Protein AF-A0A528G7R5-F1 (afdb_monomer_lite)

Foldseek 3Di:
DLVVVLVVLVVQLVVAPDPQQWRDDPDPLDIRGDDPDDDDDPCVPSVHPDDDDRDDDDD

Secondary structure (DSSP, 8-state):
-HHHHHHHHHHHHHHH--TTSEEE-SSTT-EEE--SS----THHHH--S----------

Radius of gyration: 11.52 Å; chains: 1; bounding box: 24×27×24 Å

pLDDT: mean 81.45, std 13.24, range [48.94, 95.31]

Structure (mmCIF, N/CA/C/O backbone):
data_AF-A0A528G7R5-F1
#
_entry.id   AF-A0A528G7R5-F1
#
loop_
_atom_site.group_PDB
_atom_site.id
_atom_site.type_symbol
_atom_site.label_atom_id
_atom_site.label_alt_id
_atom_site.label_comp_id
_atom_site.label_asym_id
_atom_site.label_entity_id
_atom_site.label_seq_id
_atom_site.pdbx_PDB_ins_code
_atom_site.Cartn_x
_atom_site.Cartn_y
_atom_site.Cartn_z
_atom_site.occupancy
_atom_site.B_iso_or_equiv
_atom_site.auth_seq_id
_atom_site.auth_comp_id
_atom_site.auth_asym_id
_atom_site.auth_atom_id
_atom_site.pdbx_PDB_model_num
ATOM 1 N N . MET A 1 1 ? -5.204 18.315 5.999 1.00 54.66 1 MET A N 1
ATOM 2 C CA . MET A 1 1 ? -5.951 17.059 6.293 1.00 54.66 1 MET A CA 1
ATOM 3 C C . MET A 1 1 ? -5.520 15.915 5.380 1.00 54.66 1 MET A C 1
ATOM 5 O O . MET A 1 1 ? -5.374 14.801 5.865 1.00 54.66 1 MET A O 1
ATOM 9 N N . THR A 1 2 ? -5.272 16.160 4.093 1.00 65.31 2 THR A N 1
ATOM 10 C CA . THR A 1 2 ? -4.733 15.171 3.140 1.00 65.31 2 THR A CA 1
ATOM 11 C C . THR A 1 2 ? -3.332 14.660 3.505 1.00 65.31 2 THR A C 1
ATOM 13 O O . THR A 1 2 ? -3.031 13.490 3.269 1.00 65.31 2 THR A O 1
ATOM 16 N N . ASP A 1 3 ? -2.512 15.478 4.172 1.00 81.00 3 ASP A N 1
ATOM 17 C CA . ASP A 1 3 ? -1.149 15.105 4.583 1.00 81.00 3 ASP A CA 1
ATOM 18 C C . ASP A 1 3 ? -1.103 13.964 5.603 1.00 81.00 3 ASP A C 1
ATOM 20 O O . ASP A 1 3 ? -0.160 13.173 5.605 1.00 81.00 3 ASP A O 1
ATOM 24 N N . THR A 1 4 ? -2.123 13.845 6.461 1.00 91.50 4 THR A N 1
ATOM 25 C CA . THR A 1 4 ? -2.187 12.788 7.480 1.00 91.50 4 THR A CA 1
ATOM 26 C C . THR A 1 4 ? -2.294 11.416 6.824 1.00 91.50 4 THR A C 1
ATOM 28 O O . THR A 1 4 ? -1.547 10.505 7.178 1.00 91.50 4 THR A O 1
ATOM 31 N N . LEU A 1 5 ? -3.173 11.281 5.826 1.00 91.06 5 LEU A N 1
ATOM 32 C CA . LEU A 1 5 ? -3.351 10.029 5.096 1.00 91.06 5 LEU A CA 1
ATOM 33 C C . LEU A 1 5 ? -2.130 9.711 4.228 1.00 91.06 5 LEU A C 1
ATOM 35 O O . LEU A 1 5 ? -1.641 8.584 4.267 1.00 91.06 5 LEU A O 1
ATOM 39 N N . LEU A 1 6 ? -1.591 10.707 3.514 1.00 91.38 6 LEU A N 1
ATOM 40 C CA . LEU A 1 6 ? -0.349 10.559 2.749 1.00 91.38 6 LEU A CA 1
ATOM 41 C C . LEU A 1 6 ? 0.801 10.070 3.638 1.00 91.38 6 LEU A C 1
ATOM 43 O O . LEU A 1 6 ? 1.494 9.119 3.282 1.00 91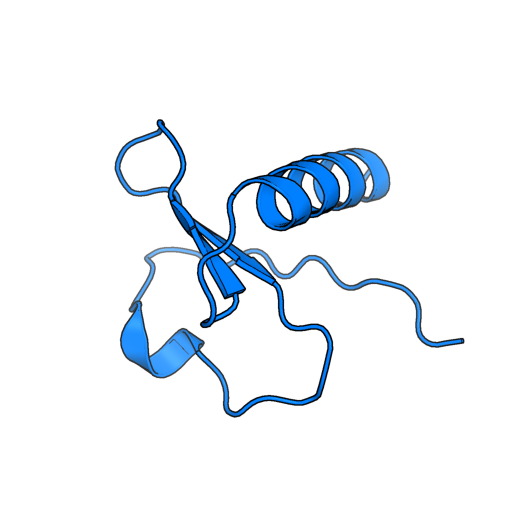.38 6 LEU A O 1
ATOM 47 N N . THR A 1 7 ? 0.987 10.679 4.809 1.00 92.94 7 THR A N 1
ATOM 48 C CA . THR A 1 7 ? 2.068 10.318 5.736 1.00 92.94 7 THR A CA 1
ATOM 49 C C . THR A 1 7 ? 1.883 8.913 6.300 1.00 92.94 7 THR A C 1
ATOM 51 O O . THR A 1 7 ? 2.847 8.148 6.356 1.00 92.94 7 THR A O 1
ATOM 54 N N . ALA A 1 8 ? 0.659 8.553 6.697 1.00 93.50 8 ALA A N 1
ATOM 55 C CA . ALA A 1 8 ? 0.354 7.228 7.228 1.00 93.50 8 ALA A CA 1
ATOM 56 C C . ALA A 1 8 ? 0.604 6.130 6.183 1.00 93.50 8 ALA A C 1
ATOM 58 O O . ALA A 1 8 ? 1.330 5.173 6.459 1.00 93.50 8 ALA A O 1
ATOM 59 N N . VAL A 1 9 ? 0.076 6.305 4.967 1.00 92.69 9 VAL A N 1
ATOM 60 C CA . VAL A 1 9 ? 0.266 5.353 3.863 1.00 92.69 9 VAL A CA 1
ATOM 61 C C . VAL A 1 9 ? 1.735 5.270 3.458 1.00 92.69 9 VAL A C 1
ATOM 63 O O . VAL A 1 9 ? 2.244 4.169 3.266 1.00 92.69 9 VAL A O 1
ATOM 66 N N . ARG A 1 10 ? 2.451 6.401 3.397 1.00 92.12 10 ARG A N 1
ATOM 67 C CA . ARG A 1 10 ? 3.886 6.420 3.083 1.00 92.12 10 ARG A CA 1
ATOM 68 C C . ARG A 1 10 ? 4.697 5.601 4.083 1.00 92.12 10 ARG A C 1
ATOM 70 O O . ARG A 1 10 ? 5.470 4.752 3.652 1.00 92.12 10 ARG A O 1
ATOM 77 N N . ARG A 1 11 ? 4.515 5.836 5.388 1.00 94.06 11 ARG A N 1
ATOM 78 C CA . ARG A 1 11 ? 5.231 5.098 6.446 1.00 94.06 11 ARG A CA 1
ATOM 79 C C . ARG A 1 11 ? 4.920 3.608 6.400 1.00 94.06 11 ARG A C 1
ATOM 81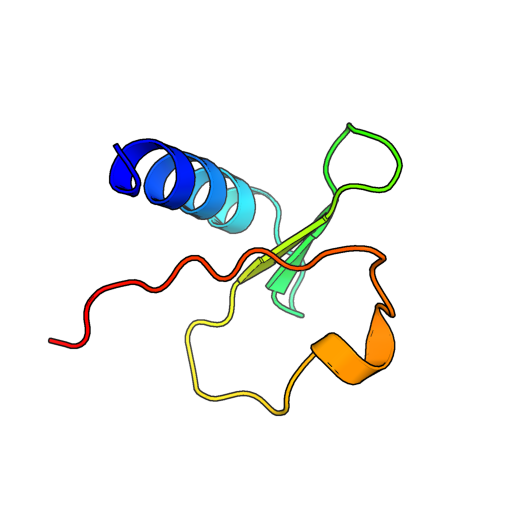 O O . ARG A 1 11 ? 5.814 2.787 6.565 1.00 94.06 11 ARG A O 1
ATOM 88 N N . TYR A 1 12 ? 3.656 3.263 6.170 1.00 94.81 12 TYR A N 1
ATOM 89 C CA . TYR A 1 12 ? 3.246 1.871 6.074 1.00 94.81 12 TYR A CA 1
ATOM 90 C C . TYR A 1 12 ? 3.889 1.175 4.872 1.00 94.81 12 TYR A C 1
ATOM 92 O O . TYR A 1 12 ? 4.496 0.119 5.037 1.00 94.81 12 TYR A O 1
ATOM 100 N N . ALA A 1 13 ? 3.806 1.785 3.687 1.00 92.69 13 ALA A N 1
ATOM 101 C CA . ALA A 1 13 ? 4.383 1.230 2.471 1.00 92.69 13 ALA A CA 1
ATOM 102 C C . ALA A 1 13 ? 5.907 1.104 2.572 1.00 92.69 13 ALA A C 1
ATOM 104 O O . ALA A 1 13 ? 6.444 0.076 2.202 1.00 92.69 13 ALA A O 1
ATOM 105 N N . GLU A 1 14 ? 6.600 2.090 3.145 1.00 92.81 14 GLU A N 1
ATOM 106 C CA . GLU A 1 14 ? 8.050 2.030 3.367 1.00 92.81 14 GLU A CA 1
ATOM 107 C C . GLU A 1 14 ? 8.489 0.838 4.231 1.00 92.81 14 GLU A C 1
ATOM 109 O O . GLU A 1 14 ? 9.549 0.271 3.987 1.00 92.81 14 GLU A O 1
ATOM 114 N N . ALA A 1 15 ? 7.671 0.432 5.203 1.00 95.31 15 ALA A N 1
ATOM 115 C CA . ALA A 1 15 ? 7.986 -0.688 6.087 1.00 95.31 15 ALA A CA 1
ATOM 116 C C . ALA A 1 15 ? 7.545 -2.065 5.548 1.00 95.31 15 ALA A C 1
ATOM 118 O O . ALA A 1 15 ? 8.098 -3.074 5.978 1.00 95.31 15 ALA A O 1
ATOM 119 N N . HIS A 1 16 ? 6.553 -2.128 4.649 1.00 94.62 16 HIS A N 1
ATOM 120 C CA . HIS A 1 16 ? 5.880 -3.388 4.283 1.00 94.62 16 HIS A CA 1
ATOM 121 C C . HIS A 1 16 ? 5.794 -3.664 2.776 1.00 94.62 16 HIS A C 1
ATOM 123 O O . HIS A 1 16 ? 5.225 -4.687 2.392 1.00 94.62 16 HIS A O 1
ATOM 129 N N . SER A 1 17 ? 6.282 -2.769 1.913 1.00 91.06 17 SER A N 1
ATOM 130 C CA . SER A 1 17 ? 6.224 -2.988 0.468 1.00 91.06 17 SER A CA 1
ATOM 131 C C . SER A 1 17 ? 7.167 -4.100 0.035 1.00 91.06 17 SER A C 1
ATOM 133 O O . SER A 1 17 ? 8.323 -4.147 0.456 1.00 91.06 17 SER A O 1
ATOM 135 N N . ASP A 1 18 ? 6.687 -4.947 -0.865 1.00 88.50 18 ASP A N 1
ATOM 136 C CA . ASP A 1 18 ? 7.527 -5.872 -1.614 1.00 88.50 18 ASP A CA 1
ATOM 137 C C . ASP A 1 18 ? 8.398 -5.128 -2.659 1.00 88.50 18 ASP A C 1
ATOM 139 O O . ASP A 1 18 ? 8.279 -3.907 -2.822 1.00 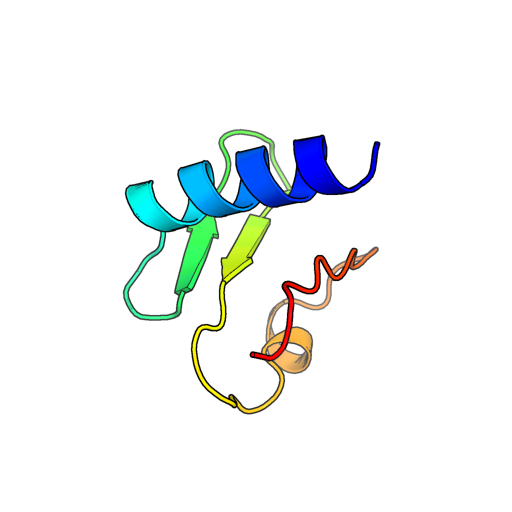88.50 18 ASP A O 1
ATOM 143 N N . PRO A 1 19 ? 9.291 -5.826 -3.389 1.00 85.19 19 PRO A N 1
ATOM 144 C CA . PRO A 1 19 ? 10.107 -5.203 -4.435 1.00 85.19 19 PRO A CA 1
ATOM 145 C C . PRO A 1 19 ? 9.313 -4.559 -5.583 1.00 85.19 19 PRO A C 1
ATOM 147 O O . PRO A 1 19 ? 9.880 -3.756 -6.319 1.00 85.19 19 PRO A O 1
ATOM 150 N N . ALA A 1 20 ? 8.027 -4.887 -5.742 1.00 82.69 20 ALA A N 1
ATOM 151 C CA . ALA A 1 20 ? 7.132 -4.247 -6.705 1.00 82.69 20 ALA A CA 1
ATOM 152 C C . ALA A 1 20 ? 6.436 -2.998 -6.123 1.00 82.69 20 ALA A C 1
ATOM 154 O O . ALA A 1 20 ? 5.621 -2.375 -6.796 1.00 82.69 20 ALA A O 1
ATOM 155 N N . GLY A 1 21 ? 6.741 -2.607 -4.880 1.00 85.50 21 GLY A N 1
ATOM 156 C CA . GLY A 1 21 ? 6.150 -1.439 -4.228 1.00 85.50 21 GLY A CA 1
ATOM 157 C C . GLY A 1 21 ? 4.759 -1.697 -3.641 1.00 85.50 21 GLY A C 1
ATOM 158 O O . GLY A 1 21 ? 4.093 -0.746 -3.215 1.00 85.50 21 GLY A O 1
ATOM 159 N N . VAL A 1 22 ? 4.313 -2.957 -3.587 1.00 88.56 22 VAL A N 1
ATOM 160 C CA . VAL A 1 22 ? 2.991 -3.348 -3.088 1.00 88.56 22 VAL A CA 1
ATOM 161 C C . VAL A 1 22 ? 3.081 -3.716 -1.610 1.00 88.56 22 VAL A C 1
ATOM 163 O O . VAL A 1 22 ? 3.761 -4.660 -1.218 1.00 88.56 22 VAL A O 1
ATOM 166 N N . ALA A 1 23 ? 2.351 -2.987 -0.771 1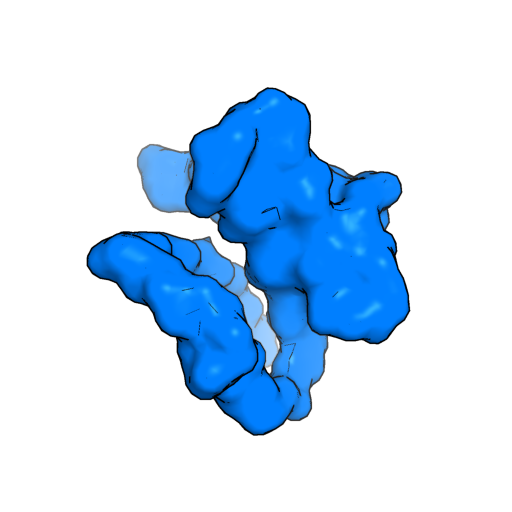.00 91.69 23 ALA A N 1
ATOM 167 C CA . ALA A 1 23 ? 2.205 -3.252 0.655 1.00 91.69 23 ALA A CA 1
ATOM 168 C C . ALA A 1 23 ? 0.776 -3.731 0.944 1.00 91.69 23 ALA A C 1
ATOM 170 O O . ALA A 1 23 ? -0.191 -2.958 0.923 1.00 91.69 23 ALA A O 1
ATOM 171 N N . ARG A 1 24 ? 0.647 -5.037 1.200 1.00 91.44 24 ARG A N 1
ATOM 172 C CA . ARG A 1 24 ? -0.617 -5.668 1.602 1.00 91.44 24 ARG A CA 1
ATOM 173 C C . ARG A 1 24 ? -0.966 -5.244 3.018 1.00 91.44 24 ARG A C 1
ATOM 175 O O . ARG A 1 24 ? -0.117 -5.316 3.898 1.00 91.44 24 ARG A O 1
ATOM 182 N N . THR A 1 25 ? -2.212 -4.837 3.234 1.00 91.56 25 THR A N 1
ATOM 183 C CA . THR A 1 25 ? -2.673 -4.451 4.569 1.00 91.56 25 THR A CA 1
ATOM 184 C C . THR A 1 25 ? -3.351 -5.630 5.277 1.00 91.56 25 THR A C 1
ATOM 186 O O . THR A 1 25 ? -3.814 -6.558 4.611 1.00 91.56 25 THR A O 1
ATOM 189 N N . PRO A 1 26 ? -3.484 -5.601 6.616 1.00 92.31 26 PRO A N 1
ATOM 190 C CA . PRO A 1 26 ? -4.301 -6.570 7.348 1.00 92.31 26 PRO A CA 1
ATOM 191 C C . PRO A 1 26 ? -5.806 -6.426 7.077 1.00 92.31 26 PRO A C 1
ATOM 193 O O . PRO A 1 26 ? -6.586 -7.251 7.543 1.00 92.31 26 PRO A O 1
ATOM 196 N N . ILE A 1 27 ? -6.229 -5.370 6.371 1.00 92.06 27 ILE A N 1
ATOM 197 C CA . ILE A 1 27 ? -7.626 -5.110 6.033 1.00 92.06 27 ILE A CA 1
ATOM 198 C C . ILE A 1 27 ? -7.929 -5.830 4.711 1.00 92.06 27 ILE A C 1
ATOM 200 O O . ILE A 1 27 ? -7.364 -5.463 3.675 1.00 92.06 27 ILE A O 1
ATOM 204 N N . PRO A 1 28 ? -8.817 -6.842 4.704 1.00 88.50 28 PRO A N 1
ATOM 205 C CA . PRO A 1 28 ? -9.139 -7.577 3.487 1.00 88.50 28 PRO A CA 1
ATOM 206 C C . PRO A 1 28 ? -9.623 -6.647 2.369 1.00 88.50 28 PRO A C 1
ATOM 208 O O . PRO A 1 28 ? -10.488 -5.800 2.579 1.00 88.50 28 PRO A O 1
ATOM 211 N N . GLY A 1 29 ? -9.055 -6.807 1.172 1.00 87.88 29 GLY A N 1
ATOM 212 C CA . GLY A 1 29 ? -9.406 -6.003 -0.005 1.00 87.88 29 GLY A CA 1
ATOM 213 C C . GLY A 1 29 ? -8.757 -4.615 -0.069 1.00 87.88 29 GLY A C 1
ATOM 214 O O . GLY A 1 29 ? -8.917 -3.936 -1.080 1.00 87.88 29 GLY A O 1
ATOM 215 N N . LEU A 1 30 ? -7.993 -4.200 0.949 1.00 90.50 30 LEU A N 1
ATOM 216 C CA . LEU A 1 30 ? -7.240 -2.947 0.932 1.00 90.50 30 LEU A CA 1
ATOM 217 C C . LEU A 1 30 ? -5.745 -3.215 0.749 1.00 90.50 30 LEU A C 1
ATOM 219 O O . LEU A 1 30 ? -5.114 -3.950 1.510 1.00 90.50 30 LEU A O 1
ATOM 223 N N . THR A 1 31 ? -5.160 -2.576 -0.257 1.00 90.69 31 THR A N 1
ATOM 224 C CA . THR A 1 31 ? -3.723 -2.629 -0.541 1.00 90.69 31 THR A CA 1
ATOM 225 C C . THR A 1 31 ? -3.206 -1.217 -0.761 1.00 90.69 31 THR A C 1
ATOM 227 O O . THR A 1 31 ? -3.915 -0.365 -1.297 1.00 90.69 31 THR A O 1
ATOM 230 N N . TH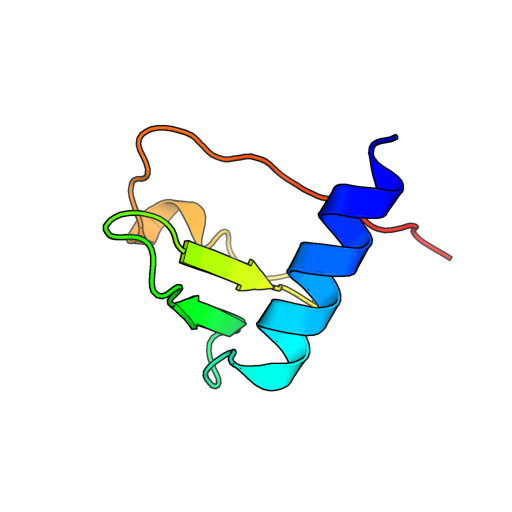R A 1 32 ? -1.972 -0.966 -0.338 1.00 91.81 32 THR A N 1
ATOM 231 C CA . THR A 1 32 ? -1.274 0.296 -0.596 1.00 91.81 32 THR A CA 1
ATOM 232 C C . THR A 1 32 ? -0.140 0.050 -1.577 1.00 91.81 32 THR A C 1
ATOM 234 O O . THR A 1 32 ? 0.572 -0.940 -1.446 1.00 91.81 32 THR A O 1
ATOM 237 N N . ILE A 1 33 ? 0.023 0.935 -2.556 1.00 87.88 33 ILE A N 1
ATOM 238 C CA . ILE A 1 33 ? 1.066 0.837 -3.583 1.00 87.88 33 ILE A CA 1
ATOM 239 C C . ILE A 1 33 ? 1.882 2.127 -3.543 1.00 87.88 33 ILE A C 1
ATOM 241 O O . ILE A 1 33 ? 1.308 3.218 -3.455 1.00 87.88 33 ILE A O 1
ATOM 245 N N . ARG A 1 34 ? 3.211 2.012 -3.594 1.00 87.75 34 ARG A N 1
ATOM 246 C CA . ARG A 1 34 ? 4.129 3.155 -3.613 1.00 87.75 34 ARG A CA 1
ATOM 247 C C . ARG A 1 34 ? 5.032 3.094 -4.842 1.00 87.75 34 ARG A C 1
ATOM 249 O O . ARG A 1 34 ? 5.876 2.216 -4.943 1.00 87.75 34 ARG 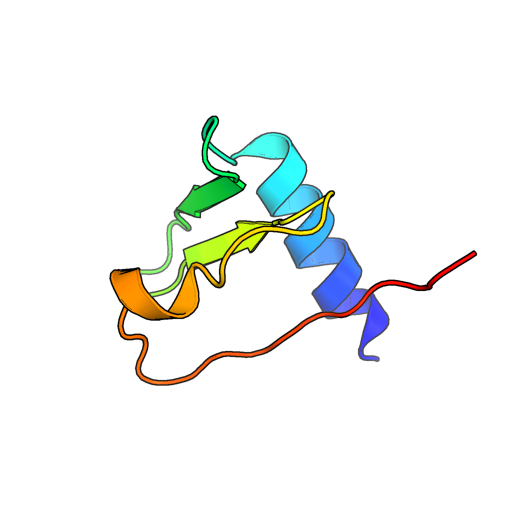A O 1
ATOM 256 N N . ALA A 1 35 ? 4.929 4.112 -5.693 1.00 85.25 35 ALA A N 1
ATOM 257 C CA . ALA A 1 35 ? 5.861 4.360 -6.788 1.00 85.25 35 ALA A CA 1
ATOM 258 C C . ALA A 1 35 ? 6.780 5.542 -6.433 1.00 85.25 35 ALA A C 1
ATOM 260 O O . ALA A 1 35 ? 6.304 6.636 -6.124 1.00 85.25 35 ALA A O 1
ATOM 261 N N . THR A 1 36 ? 8.098 5.327 -6.438 1.00 83.00 36 THR A N 1
ATOM 262 C CA . THR A 1 36 ? 9.113 6.375 -6.177 1.00 83.00 36 THR A CA 1
ATOM 263 C C . THR A 1 36 ? 9.817 6.870 -7.437 1.00 83.00 36 THR A C 1
ATOM 265 O O . THR A 1 36 ? 10.617 7.797 -7.368 1.00 83.00 36 THR A O 1
ATOM 268 N N . ALA A 1 37 ? 9.521 6.258 -8.578 1.00 79.81 37 ALA A N 1
ATOM 269 C CA . ALA A 1 37 ? 9.964 6.649 -9.906 1.00 79.81 37 ALA A CA 1
ATOM 270 C C . ALA A 1 37 ? 8.759 6.557 -10.859 1.00 79.81 37 ALA A C 1
ATOM 272 O O . ALA A 1 37 ? 7.760 5.929 -10.496 1.00 79.81 37 ALA A O 1
ATOM 273 N N . PRO A 1 38 ? 8.813 7.171 -12.053 1.00 75.50 38 PRO A N 1
ATOM 274 C CA . PRO A 1 38 ? 7.819 6.919 -13.089 1.00 75.50 38 PRO A CA 1
ATOM 275 C C . PRO A 1 38 ? 7.761 5.418 -13.394 1.00 75.50 38 PRO A C 1
ATOM 277 O O . PRO A 1 38 ? 8.776 4.821 -13.748 1.00 75.50 38 PRO A O 1
ATOM 280 N N . THR A 1 39 ? 6.589 4.815 -13.234 1.00 68.44 39 THR A N 1
ATOM 281 C CA . THR A 1 39 ? 6.331 3.415 -13.580 1.00 68.44 39 THR A CA 1
ATOM 282 C C . THR A 1 39 ? 5.150 3.342 -14.534 1.00 68.44 39 THR A C 1
ATOM 284 O O . THR A 1 39 ? 4.267 4.207 -14.513 1.00 68.44 39 THR A O 1
ATOM 287 N N . ASP A 1 40 ? 5.127 2.304 -15.369 1.00 61.22 40 ASP A N 1
ATOM 288 C CA . ASP A 1 40 ? 3.912 1.962 -16.095 1.00 61.22 40 ASP A CA 1
ATOM 289 C C . ASP A 1 40 ? 2.813 1.622 -15.082 1.00 61.22 40 ASP A C 1
ATOM 291 O O . ASP A 1 40 ? 3.044 0.995 -14.050 1.00 61.22 40 ASP A O 1
ATOM 295 N N . LEU A 1 41 ? 1.620 2.147 -15.343 1.00 54.88 41 LEU A N 1
ATOM 296 C CA . LEU A 1 41 ? 0.543 2.275 -14.372 1.00 54.88 41 LEU A CA 1
ATOM 297 C C . LEU A 1 41 ? 0.092 0.897 -13.825 1.00 54.88 41 LEU A C 1
ATOM 299 O O . LEU A 1 41 ? -0.673 0.185 -14.481 1.00 54.88 41 LEU A O 1
ATOM 303 N N . ASP A 1 42 ? 0.475 0.569 -12.582 1.00 57.56 42 ASP A N 1
ATOM 304 C CA . ASP A 1 42 ? 0.071 -0.647 -11.831 1.00 57.56 42 ASP A CA 1
ATOM 305 C C . ASP A 1 42 ? -1.454 -0.841 -11.714 1.00 57.56 42 ASP A C 1
ATOM 307 O O . ASP A 1 42 ? -1.950 -1.921 -11.369 1.00 57.56 42 ASP A O 1
ATOM 311 N N . TYR A 1 43 ? -2.226 0.204 -12.029 1.00 51.88 43 TYR A N 1
ATOM 312 C CA . TYR A 1 43 ? -3.685 0.175 -12.082 1.00 51.88 43 TYR A CA 1
ATOM 313 C C . TYR A 1 43 ? -4.220 -0.977 -12.949 1.00 51.88 43 TYR A C 1
ATOM 315 O O . TYR A 1 43 ? -5.240 -1.584 -12.617 1.00 51.88 43 TYR A O 1
ATOM 323 N N . THR A 1 44 ? -3.504 -1.322 -14.023 1.00 48.94 44 THR A N 1
ATOM 324 C CA . THR A 1 44 ? -3.920 -2.352 -14.986 1.00 48.94 44 THR A CA 1
ATOM 325 C C . THR A 1 44 ? -3.973 -3.759 -14.378 1.00 48.94 44 THR A C 1
ATOM 327 O O . THR A 1 44 ? -4.745 -4.594 -14.849 1.00 48.94 44 THR A O 1
ATOM 330 N N . ILE A 1 45 ? -3.221 -4.031 -13.305 1.00 56.09 45 ILE A N 1
ATOM 331 C CA . ILE A 1 45 ? -3.099 -5.386 -12.742 1.00 56.09 45 ILE A CA 1
ATOM 332 C C . ILE A 1 45 ? -4.076 -5.613 -11.577 1.00 56.09 45 ILE A C 1
ATOM 334 O O . ILE A 1 45 ? -4.660 -6.690 -11.470 1.00 56.09 45 ILE A O 1
ATOM 338 N N . SER A 1 46 ? -4.318 -4.606 -10.729 1.00 61.12 46 SER A N 1
ATOM 339 C CA . SER A 1 46 ? -5.093 -4.803 -9.488 1.00 61.12 46 SER A CA 1
ATOM 340 C C . SER A 1 46 ? -6.618 -4.676 -9.634 1.00 61.12 46 SER A C 1
ATOM 342 O O . SER A 1 46 ? -7.331 -5.133 -8.745 1.00 61.12 46 SER A O 1
ATOM 344 N N . ARG A 1 47 ? -7.134 -4.062 -10.717 1.00 69.25 47 ARG A N 1
ATOM 345 C CA . ARG A 1 47 ? -8.582 -3.814 -10.970 1.00 69.25 47 ARG A CA 1
ATOM 346 C C . ARG A 1 47 ? -9.386 -3.453 -9.697 1.00 69.25 47 ARG A C 1
ATOM 348 O O . ARG A 1 47 ? -10.380 -4.115 -9.388 1.00 69.25 47 ARG A O 1
ATOM 355 N N . PRO A 1 48 ? -8.962 -2.439 -8.926 1.00 73.81 48 PRO A N 1
ATOM 356 C CA . PRO A 1 48 ? -9.626 -2.092 -7.678 1.00 73.81 48 PRO A CA 1
ATOM 357 C C . PRO A 1 48 ? -10.981 -1.421 -7.934 1.00 73.81 48 PRO A C 1
ATOM 359 O O . PRO A 1 48 ? -11.160 -0.718 -8.928 1.00 73.81 48 PRO A O 1
ATOM 362 N N . LEU A 1 49 ? -11.921 -1.581 -6.996 1.00 82.62 49 LEU A N 1
ATOM 363 C CA . LEU A 1 49 ? -13.226 -0.904 -7.050 1.00 82.62 49 LEU A CA 1
ATOM 364 C C . LEU A 1 49 ? -13.085 0.625 -6.965 1.00 82.62 49 LEU A C 1
ATOM 366 O O . LEU A 1 49 ? -13.854 1.354 -7.584 1.00 82.62 49 LEU A O 1
ATOM 370 N N . VAL A 1 50 ? -12.103 1.106 -6.197 1.00 83.12 50 VAL A N 1
ATOM 371 C CA . VAL A 1 50 ? -11.783 2.527 -6.012 1.00 83.12 50 VAL A CA 1
ATOM 372 C C . VAL A 1 50 ? -10.269 2.681 -5.871 1.00 83.12 50 VAL A C 1
ATOM 374 O O . VAL A 1 50 ? -9.629 1.894 -5.176 1.00 83.12 50 VAL A O 1
ATOM 377 N N . CYS A 1 51 ? -9.705 3.727 -6.477 1.00 85.00 51 CYS A N 1
ATOM 378 C CA . CYS A 1 51 ? -8.326 4.155 -6.246 1.00 85.00 51 CYS A CA 1
ATOM 379 C C . CYS A 1 51 ? -8.291 5.562 -5.662 1.00 85.00 51 CYS A C 1
ATOM 381 O O . CYS A 1 51 ? -8.865 6.487 -6.234 1.00 85.00 51 CYS A O 1
ATOM 383 N N . LEU A 1 52 ? -7.543 5.730 -4.572 1.00 86.38 52 LEU A N 1
ATOM 384 C CA . LEU A 1 52 ? -7.181 7.039 -4.049 1.00 86.38 52 LEU A CA 1
ATOM 385 C C . LEU A 1 52 ? -5.698 7.290 -4.314 1.00 86.38 52 LEU A C 1
ATOM 387 O O . LEU A 1 52 ? -4.839 6.579 -3.795 1.00 86.38 52 LEU A O 1
ATOM 391 N N . VAL A 1 53 ? -5.402 8.307 -5.118 1.00 86.88 53 VAL A N 1
ATOM 392 C CA . VAL A 1 53 ? -4.023 8.685 -5.432 1.00 86.88 53 VAL A CA 1
ATOM 393 C C . VAL A 1 53 ? -3.546 9.723 -4.423 1.00 86.88 53 VAL A C 1
ATOM 395 O O . VAL A 1 53 ? -4.107 10.812 -4.321 1.00 86.88 53 VAL A O 1
ATOM 398 N N . LEU A 1 54 ? -2.482 9.387 -3.696 1.00 87.38 54 LEU A N 1
ATOM 399 C CA . LEU A 1 54 ? -1.836 10.271 -2.729 1.00 87.38 54 LEU A CA 1
ATOM 400 C C . LEU A 1 54 ? -0.557 10.825 -3.366 1.00 87.38 54 LEU A C 1
ATOM 402 O O . LEU A 1 54 ? 0.474 10.157 -3.382 1.00 87.38 54 LEU A O 1
ATOM 406 N N . GLN A 1 55 ? -0.637 12.021 -3.952 1.00 81.56 55 GLN A N 1
ATOM 407 C CA . GLN A 1 55 ? 0.516 12.665 -4.584 1.00 81.56 55 GLN A CA 1
ATOM 408 C C . GLN A 1 55 ? 1.368 13.396 -3.544 1.00 81.56 55 GLN A C 1
ATOM 410 O O . GLN A 1 55 ? 0.855 14.177 -2.745 1.00 81.56 55 GLN A O 1
ATOM 415 N N . GLY A 1 56 ? 2.675 13.139 -3.577 1.00 76.88 56 GLY A N 1
ATOM 416 C CA . GLY A 1 56 ? 3.656 13.975 -2.893 1.00 76.88 56 GLY A CA 1
ATOM 417 C C . GLY A 1 56 ? 3.912 15.283 -3.647 1.00 76.88 56 GLY A C 1
ATOM 418 O O . GLY A 1 56 ? 3.281 15.583 -4.660 1.00 76.88 56 GLY A O 1
ATOM 419 N N . THR A 1 57 ? 4.876 16.059 -3.165 1.00 75.94 57 THR A N 1
ATOM 420 C CA . THR A 1 57 ? 5.348 17.270 -3.839 1.00 75.94 57 THR A CA 1
ATOM 421 C C . THR A 1 57 ? 6.425 16.928 -4.869 1.00 75.94 57 THR A C 1
ATOM 423 O O . THR A 1 57 ? 7.261 16.051 -4.648 1.00 75.94 57 THR A O 1
ATOM 426 N N . LYS A 1 58 ? 6.420 17.633 -6.003 1.00 65.38 58 LYS A N 1
ATOM 427 C CA . LYS A 1 58 ? 7.575 17.696 -6.907 1.00 65.38 58 LYS A CA 1
ATOM 428 C C . LYS A 1 58 ? 8.458 18.832 -6.386 1.00 65.38 58 LYS A C 1
ATOM 430 O O . LYS A 1 58 ? 7.958 19.948 -6.275 1.00 65.38 58 LYS A O 1
ATOM 435 N N . HIS A 1 59 ? 9.689 18.531 -5.984 1.00 51.88 59 HIS A N 1
ATOM 436 C CA . HIS A 1 59 ? 10.697 19.552 -5.686 1.00 51.88 59 HIS A CA 1
ATOM 437 C C . HIS A 1 59 ? 11.430 19.944 -6.964 1.00 51.88 59 HIS A C 1
ATOM 439 O O . HIS A 1 59 ? 11.631 19.039 -7.807 1.00 51.88 59 HIS A O 1
#

Sequence (59 aa):
MTDTLLTAVRRYAEAHSDPAGVARTPIPGLTTIRATAPTDLDYTISRPLVCLVLQGTKH